Protein AF-A0A964VIL8-F1 (afdb_monomer)

Foldseek 3Di:
DDPDDDDDDDDDQVNVCPDDPPDPDDDPPPDDAQDKDFAKDKDWAFDDDPNRTDDIDIDIPFDPPDPDPPDSVRGDIDGHHPDPPQDPVDHVVVVVVPDDDPDDD

Solvent-accessible surface area (backbone atoms only — not comparable to full-atom 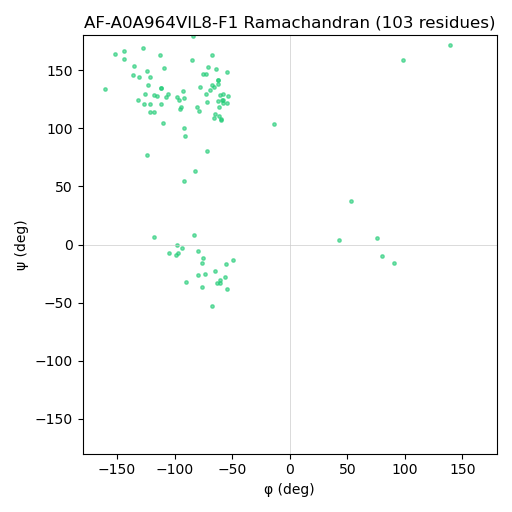values): 7403 Å² total; per-residue (Å²): 132,91,91,78,86,85,88,86,86,86,80,60,60,77,79,66,64,62,81,55,99,80,61,89,68,89,74,68,76,71,74,53,63,74,43,74,44,76,47,73,52,77,50,78,43,79,46,65,57,95,89,42,74,52,83,60,51,75,50,56,74,36,74,64,93,58,103,59,89,91,48,76,89,40,36,33,82,47,68,40,64,86,67,80,78,67,57,82,102,43,58,75,74,58,63,63,74,68,62,74,76,79,80,78,134

Structure (mmCIF, N/CA/C/O backbone):
data_AF-A0A964VIL8-F1
#
_entry.id   AF-A0A964VIL8-F1
#
loop_
_atom_site.group_PDB
_atom_site.id
_atom_site.type_symbol
_atom_site.label_atom_id
_atom_site.label_alt_id
_atom_site.label_comp_id
_atom_site.label_asym_id
_atom_site.label_entity_id
_atom_site.label_seq_id
_atom_site.pdbx_PDB_ins_code
_atom_site.Cartn_x
_atom_site.Cartn_y
_atom_site.Cartn_z
_atom_site.occupancy
_atom_site.B_iso_or_equiv
_atom_site.auth_seq_id
_atom_site.auth_comp_id
_atom_site.auth_asym_id
_atom_site.auth_atom_id
_atom_site.pdbx_PDB_model_num
ATOM 1 N N . MET A 1 1 ? 25.051 -14.074 -7.808 1.00 56.03 1 MET A N 1
ATOM 2 C CA . MET A 1 1 ? 23.871 -13.470 -8.464 1.00 56.03 1 MET A CA 1
ATOM 3 C C . MET A 1 1 ? 22.829 -13.193 -7.399 1.00 56.03 1 MET A C 1
ATOM 5 O O . MET A 1 1 ? 22.593 -14.084 -6.592 1.00 56.03 1 MET A O 1
ATOM 9 N N . ASP A 1 2 ? 22.247 -11.995 -7.392 1.00 79.25 2 ASP A N 1
ATOM 10 C CA . ASP A 1 2 ? 21.108 -11.646 -6.532 1.00 79.25 2 ASP A CA 1
ATOM 11 C C . ASP A 1 2 ? 19.858 -12.440 -6.964 1.00 79.25 2 ASP A C 1
ATOM 13 O O . ASP A 1 2 ? 19.631 -12.612 -8.161 1.00 79.25 2 ASP A O 1
ATOM 17 N N . GLN A 1 3 ? 19.102 -12.973 -6.001 1.00 84.94 3 GLN A N 1
ATOM 18 C CA . GLN A 1 3 ? 17.863 -13.733 -6.228 1.00 84.94 3 GLN A CA 1
ATOM 19 C C . GLN A 1 3 ? 16.607 -12.918 -5.879 1.00 84.94 3 GLN A C 1
ATOM 21 O O . GLN A 1 3 ? 15.493 -13.367 -6.142 1.00 84.94 3 GLN A O 1
ATOM 26 N N . GLY A 1 4 ? 16.768 -11.728 -5.295 1.00 85.88 4 GLY A N 1
ATOM 27 C CA . GLY A 1 4 ? 15.677 -10.840 -4.922 1.00 85.88 4 GLY A CA 1
ATOM 28 C C . GLY A 1 4 ? 15.887 -10.171 -3.567 1.00 85.88 4 GLY A C 1
ATOM 29 O O . GLY A 1 4 ? 16.770 -10.517 -2.787 1.00 85.88 4 GLY A O 1
ATOM 30 N N . TRP A 1 5 ? 15.005 -9.224 -3.267 1.00 86.38 5 TRP A N 1
ATOM 31 C CA . TRP A 1 5 ? 15.001 -8.466 -2.020 1.00 86.38 5 TRP A CA 1
ATOM 32 C C . TRP A 1 5 ? 13.628 -8.517 -1.349 1.00 86.38 5 TRP A C 1
ATOM 34 O O . TRP A 1 5 ? 12.631 -8.970 -1.913 1.00 86.38 5 TRP A O 1
ATOM 44 N N . SER A 1 6 ? 13.571 -8.058 -0.105 1.00 88.12 6 SER A N 1
ATOM 45 C CA . SER A 1 6 ? 12.321 -7.817 0.615 1.00 88.12 6 SER A CA 1
ATOM 46 C C . SER A 1 6 ? 12.371 -6.432 1.237 1.00 88.12 6 SER A C 1
ATOM 48 O O . SER A 1 6 ? 13.443 -5.991 1.644 1.00 88.12 6 SER A O 1
ATOM 50 N N . ALA A 1 7 ? 11.230 -5.749 1.279 1.00 86.88 7 ALA A N 1
ATOM 51 C CA . ALA A 1 7 ? 11.080 -4.497 2.007 1.00 86.88 7 ALA A CA 1
ATOM 52 C C . ALA A 1 7 ? 9.936 -4.611 3.005 1.00 86.88 7 ALA A C 1
ATOM 54 O O . ALA A 1 7 ? 8.951 -5.310 2.766 1.00 86.88 7 ALA A O 1
ATOM 55 N N . GLU A 1 8 ? 10.082 -3.874 4.096 1.00 88.56 8 GLU A N 1
ATOM 56 C CA . GLU A 1 8 ? 9.078 -3.680 5.128 1.00 88.56 8 GLU A CA 1
ATOM 57 C C . GLU A 1 8 ? 8.828 -2.176 5.251 1.00 88.56 8 GLU A C 1
ATOM 59 O O . GLU A 1 8 ? 9.763 -1.377 5.173 1.00 88.56 8 GLU A O 1
ATOM 64 N N . ILE A 1 9 ? 7.560 -1.784 5.379 1.00 83.88 9 ILE A N 1
ATOM 65 C CA . ILE A 1 9 ? 7.152 -0.382 5.473 1.00 83.88 9 ILE A CA 1
ATOM 66 C C . ILE A 1 9 ? 6.187 -0.256 6.645 1.00 83.88 9 ILE A C 1
ATOM 68 O O . ILE A 1 9 ? 5.147 -0.911 6.669 1.00 83.88 9 ILE A O 1
ATOM 72 N N . ALA A 1 10 ? 6.518 0.627 7.583 1.00 85.62 10 ALA A N 1
ATOM 73 C CA . ALA A 1 10 ? 5.622 1.060 8.643 1.00 85.62 10 ALA A CA 1
ATOM 74 C C . ALA A 1 10 ? 5.167 2.495 8.350 1.00 85.62 10 ALA A C 1
ATOM 76 O O . ALA A 1 10 ? 5.998 3.377 8.128 1.00 85.62 10 ALA A O 1
ATOM 77 N N . LEU A 1 11 ? 3.853 2.729 8.340 1.00 78.75 11 LEU A N 1
ATOM 78 C CA . LEU A 1 11 ? 3.256 4.047 8.121 1.00 78.75 11 LEU A CA 1
ATOM 79 C C . LEU A 1 11 ? 2.630 4.539 9.436 1.00 78.75 11 LEU A C 1
ATOM 81 O O . LEU A 1 11 ? 1.572 4.040 9.822 1.00 78.75 11 LEU A O 1
ATOM 85 N N . PRO A 1 12 ? 3.255 5.492 10.150 1.00 79.62 12 PRO A N 1
ATOM 86 C CA . PRO A 1 12 ? 2.685 6.030 11.378 1.00 79.62 12 PRO A CA 1
ATOM 87 C C . PRO A 1 12 ? 1.387 6.790 11.097 1.00 79.62 12 PRO A C 1
ATOM 89 O O . PRO A 1 12 ? 1.348 7.639 10.206 1.00 79.62 12 PRO A O 1
ATOM 92 N N . TRP A 1 13 ? 0.354 6.569 11.914 1.00 78.25 13 TRP A N 1
ATOM 93 C CA . TRP A 1 13 ? -0.939 7.252 11.767 1.00 78.25 13 TRP A CA 1
ATOM 94 C C . TRP A 1 13 ? -0.818 8.777 11.752 1.00 78.25 13 TRP A C 1
ATOM 96 O O . TRP A 1 13 ? -1.475 9.434 10.951 1.00 78.25 13 TRP A O 1
ATOM 106 N N . ALA A 1 14 ? 0.074 9.337 12.573 1.00 76.94 14 ALA A N 1
ATOM 107 C CA . ALA A 1 14 ? 0.320 10.777 12.617 1.00 76.94 14 ALA A CA 1
ATOM 108 C C . ALA A 1 14 ? 0.816 11.339 11.270 1.00 76.94 14 ALA A C 1
ATOM 110 O O . ALA A 1 14 ? 0.458 12.454 10.907 1.00 76.94 14 ALA A O 1
ATOM 111 N N . GLY A 1 15 ? 1.585 10.557 10.501 1.00 75.25 15 GLY A N 1
ATOM 112 C CA . GLY A 1 15 ? 2.049 10.946 9.164 1.00 75.25 15 GLY A CA 1
ATOM 113 C C . GLY A 1 15 ? 0.966 10.853 8.086 1.00 75.25 15 GLY A C 1
ATOM 114 O O . GLY A 1 15 ? 1.118 11.428 7.014 1.00 75.25 15 GLY A O 1
ATOM 115 N N . LEU A 1 16 ? -0.135 10.153 8.371 1.00 76.06 16 LEU A N 1
ATOM 116 C CA . LEU A 1 16 ? -1.304 10.037 7.494 1.00 76.06 16 LEU A CA 1
ATOM 117 C C . LEU A 1 16 ? -2.427 11.006 7.894 1.00 76.06 16 LEU A C 1
ATOM 119 O O . LEU A 1 16 ? -3.400 11.150 7.160 1.00 76.06 16 LEU A O 1
ATOM 123 N N . ALA A 1 17 ? -2.289 11.670 9.047 1.00 68.69 17 ALA A N 1
ATOM 124 C CA . ALA A 1 17 ? -3.259 12.615 9.592 1.00 68.69 17 ALA A CA 1
ATOM 125 C C . ALA A 1 17 ? -3.191 14.014 8.962 1.00 68.69 17 ALA A C 1
ATOM 127 O O . ALA A 1 17 ? -4.041 14.853 9.257 1.00 68.69 17 ALA A O 1
ATOM 128 N N . SER A 1 18 ? -2.213 14.285 8.090 1.00 59.72 18 SER A N 1
ATOM 129 C CA . SER A 1 18 ? -2.211 15.511 7.289 1.00 59.72 18 SER A CA 1
ATOM 130 C C . SER A 1 18 ? -3.445 15.512 6.387 1.00 59.72 18 SER A C 1
ATOM 132 O O . SER A 1 18 ? -3.587 14.557 5.627 1.00 59.72 18 SER A O 1
ATOM 134 N N . PRO A 1 19 ? -4.324 16.532 6.439 1.00 56.72 19 PRO A N 1
ATOM 135 C CA . PRO A 1 19 ? -5.515 16.572 5.601 1.00 56.72 19 PRO A CA 1
ATOM 136 C C . PRO A 1 19 ? -5.068 16.599 4.139 1.00 56.72 19 PRO A C 1
ATOM 138 O O . PRO A 1 19 ? -4.497 17.600 3.699 1.00 56.72 19 PRO A O 1
ATOM 141 N N . PRO A 1 20 ? -5.282 15.529 3.355 1.00 54.69 20 PRO A N 1
ATOM 142 C CA . PRO A 1 20 ? -5.124 15.642 1.924 1.00 54.69 20 PRO A CA 1
ATOM 143 C C . PRO A 1 20 ? -6.278 16.532 1.475 1.00 54.69 20 PRO A C 1
ATOM 145 O O . PRO A 1 20 ? -7.420 16.302 1.879 1.00 54.69 20 PRO A O 1
ATOM 148 N N . LEU A 1 21 ? -5.989 17.529 0.642 1.00 49.03 21 LEU A N 1
ATOM 149 C CA . LEU A 1 21 ? -6.982 18.413 0.017 1.00 49.03 21 LEU A CA 1
ATOM 150 C C . LEU A 1 21 ? -8.149 17.646 -0.655 1.00 49.03 21 LEU A C 1
ATOM 152 O O . LEU A 1 21 ? -9.193 18.238 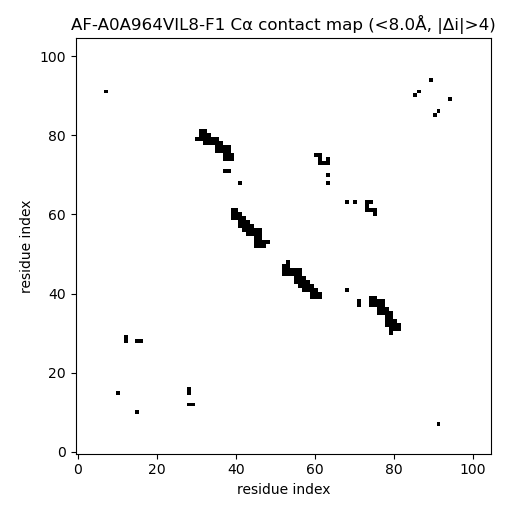-0.909 1.00 49.03 21 LEU A O 1
ATOM 156 N N . ASP A 1 22 ? -7.999 16.328 -0.847 1.00 51.09 22 ASP A N 1
ATOM 157 C CA . ASP A 1 22 ? -8.906 15.446 -1.580 1.00 51.09 22 ASP 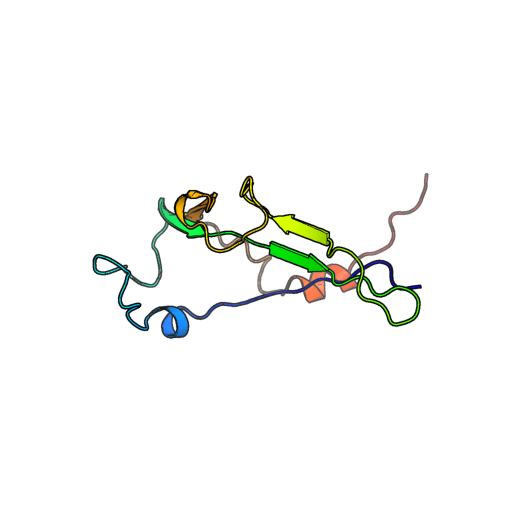A CA 1
ATOM 158 C C . ASP A 1 22 ? -9.550 14.319 -0.737 1.00 51.09 22 ASP A C 1
ATOM 160 O O . ASP A 1 22 ? -10.222 13.446 -1.293 1.00 51.09 22 ASP A O 1
ATOM 164 N N . VAL A 1 23 ? -9.377 14.276 0.595 1.00 55.31 23 VAL A N 1
ATOM 165 C CA . VAL A 1 23 ? -10.133 13.321 1.437 1.00 55.31 23 VAL A CA 1
ATOM 166 C C . VAL A 1 23 ? -11.414 13.980 1.930 1.00 55.31 23 VAL A C 1
ATOM 168 O O . VAL A 1 23 ? -11.421 14.750 2.885 1.00 55.31 23 VAL A O 1
ATOM 171 N N . ALA A 1 24 ? -12.523 13.652 1.269 1.00 46.91 24 ALA A N 1
ATOM 172 C CA . ALA A 1 24 ? -13.851 14.039 1.717 1.00 46.91 24 ALA A CA 1
ATOM 173 C C . ALA A 1 24 ? -14.180 13.369 3.066 1.00 46.91 24 ALA A C 1
ATOM 175 O O . ALA A 1 24 ? -14.367 12.154 3.140 1.00 46.91 24 ALA A O 1
ATOM 176 N N . GLY A 1 25 ? -14.279 14.184 4.117 1.00 53.81 25 GLY A N 1
ATOM 177 C CA . GLY A 1 25 ? -14.783 13.797 5.436 1.00 53.81 25 GLY A CA 1
ATOM 178 C C . GLY A 1 25 ? -13.699 13.473 6.474 1.00 53.81 25 GLY A C 1
ATOM 179 O O . GLY A 1 25 ? -12.555 13.178 6.125 1.00 53.81 25 GLY A O 1
ATOM 180 N N . PRO A 1 26 ? -14.040 13.531 7.774 1.00 52.53 26 PRO A N 1
ATOM 181 C CA . PRO A 1 26 ? -13.126 13.135 8.836 1.00 52.53 26 PRO A CA 1
ATOM 182 C C . PRO A 1 26 ? -12.857 11.632 8.719 1.00 52.53 26 PRO A C 1
ATOM 184 O O . PRO A 1 26 ? -13.731 10.817 9.004 1.00 52.53 26 PRO A O 1
ATOM 187 N N . ARG A 1 27 ? -11.653 11.237 8.298 1.00 61.38 27 ARG A N 1
ATOM 188 C CA . ARG A 1 27 ? -11.201 9.865 8.543 1.00 61.38 27 ARG A CA 1
ATOM 189 C C . ARG A 1 27 ? -10.736 9.789 9.988 1.00 61.38 27 ARG A C 1
ATOM 191 O O . ARG A 1 27 ? -9.762 10.446 10.351 1.00 61.38 27 ARG A O 1
ATOM 198 N N . SER A 1 28 ? -11.432 8.996 10.796 1.00 62.19 28 SER A N 1
ATOM 199 C CA . SER A 1 28 ? -10.944 8.590 12.110 1.00 62.19 28 SER A CA 1
ATOM 200 C C . SER A 1 28 ? -9.628 7.845 11.906 1.00 62.19 28 SER A C 1
ATOM 202 O O . SER A 1 28 ? -9.589 6.755 11.343 1.00 62.19 28 SER A O 1
ATOM 204 N N . LEU A 1 29 ? -8.529 8.485 12.284 1.00 70.69 29 LEU A N 1
ATOM 205 C CA . LEU A 1 29 ? -7.224 7.854 12.391 1.00 70.69 29 LEU A CA 1
ATOM 206 C C . LEU A 1 29 ? -6.925 7.681 13.887 1.00 70.69 29 LEU A C 1
ATOM 208 O O . LEU A 1 29 ? -7.040 8.661 14.625 1.00 70.69 29 LEU A O 1
ATOM 212 N N . PRO A 1 30 ? -6.534 6.484 14.356 1.00 75.06 30 PRO A N 1
ATOM 213 C CA . PRO A 1 30 ? -6.372 5.247 13.594 1.00 75.06 30 PRO A CA 1
ATOM 214 C C . PRO A 1 30 ? -7.716 4.662 13.148 1.00 75.06 30 PRO A C 1
ATOM 216 O O . PRO A 1 30 ? -8.738 4.840 13.816 1.00 75.06 30 PRO A O 1
ATOM 219 N N . LEU A 1 31 ? -7.678 3.922 12.041 1.00 75.88 31 LEU A N 1
ATOM 220 C CA . LEU A 1 31 ? -8.838 3.159 11.602 1.00 75.88 31 LEU A CA 1
ATOM 221 C C . LEU A 1 31 ? -9.213 2.105 12.640 1.00 75.88 31 LEU A C 1
ATOM 223 O O . LEU A 1 31 ? -8.349 1.448 13.225 1.00 75.88 31 LEU A O 1
ATOM 227 N N . GLN A 1 32 ? -10.509 1.923 12.818 1.00 81.75 32 GLN A N 1
ATOM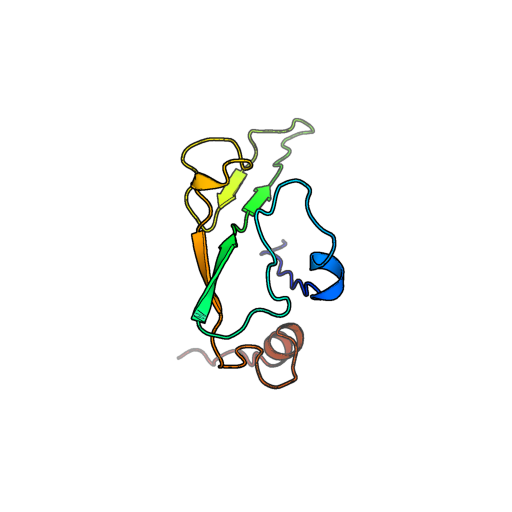 228 C CA . GLN A 1 32 ? -11.099 0.857 13.605 1.00 81.75 32 GLN A CA 1
ATOM 229 C C . GLN A 1 32 ? -11.250 -0.407 12.755 1.00 81.75 32 GLN A C 1
ATOM 231 O O . GLN A 1 32 ? -11.300 -0.367 11.522 1.00 81.75 32 GLN A O 1
ATOM 236 N N . ALA A 1 33 ? -11.351 -1.564 13.407 1.00 87.19 33 ALA A N 1
ATOM 237 C CA . ALA A 1 33 ? -11.653 -2.786 12.680 1.00 87.19 33 ALA A CA 1
ATOM 238 C C . ALA A 1 33 ? -13.027 -2.712 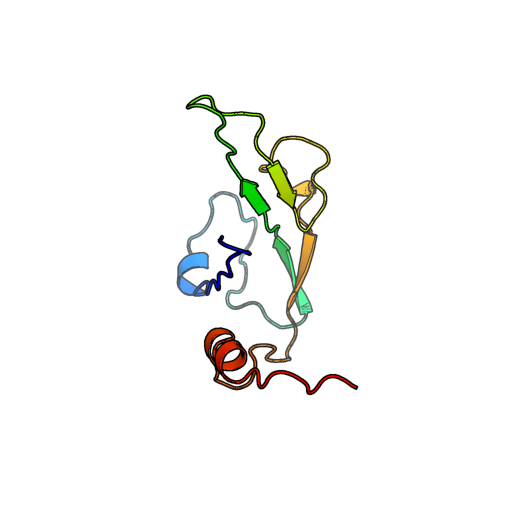12.000 1.00 87.19 33 ALA A C 1
ATOM 240 O O . ALA A 1 33 ? -13.995 -2.196 12.555 1.00 87.19 33 ALA A O 1
ATOM 241 N N . GLY A 1 34 ? -13.098 -3.262 10.793 1.00 85.81 34 GLY A N 1
ATOM 242 C CA . GLY A 1 34 ? -14.237 -3.162 9.890 1.00 85.81 34 GLY A CA 1
ATOM 243 C C . GLY A 1 34 ? -14.159 -1.973 8.933 1.00 85.81 34 GLY A C 1
ATOM 244 O O . GLY A 1 34 ? -14.857 -1.987 7.922 1.00 85.81 34 GLY A O 1
ATOM 245 N N . GLU A 1 35 ? -13.303 -0.977 9.186 1.00 84.75 35 GLU A N 1
ATOM 246 C CA . GLU A 1 35 ? -13.136 0.147 8.264 1.00 84.75 35 GLU A CA 1
ATOM 247 C C . GLU A 1 35 ? -12.312 -0.247 7.029 1.00 84.75 35 GLU A C 1
ATOM 249 O O . GLU A 1 35 ? -11.417 -1.096 7.086 1.00 84.75 35 GLU A O 1
ATOM 254 N N . GLU A 1 36 ? -12.635 0.366 5.887 1.00 85.88 36 GLU A N 1
ATOM 255 C CA . GLU A 1 36 ? -12.051 0.049 4.582 1.00 85.88 36 GLU A CA 1
ATOM 256 C C . GLU A 1 36 ? -11.181 1.197 4.060 1.00 85.88 36 GLU A C 1
ATOM 258 O O . GLU A 1 36 ? -11.612 2.352 4.020 1.00 85.88 36 GLU A O 1
ATOM 263 N N . TRP A 1 37 ? -9.993 0.863 3.551 1.00 86.56 37 TRP A N 1
ATOM 264 C CA . TRP A 1 37 ? -9.199 1.728 2.683 1.00 86.56 37 TRP A CA 1
ATOM 265 C C . TRP A 1 37 ? -9.152 1.251 1.243 1.00 86.56 37 TRP A C 1
ATOM 267 O O . TRP A 1 37 ? -9.171 0.059 0.939 1.00 86.56 37 TRP A O 1
ATOM 277 N N . ARG A 1 38 ? -8.990 2.230 0.351 1.00 89.31 38 ARG A N 1
ATOM 278 C CA . ARG A 1 38 ? -8.587 2.009 -1.033 1.00 89.31 38 ARG A CA 1
ATOM 279 C C . ARG A 1 38 ? -7.073 2.186 -1.125 1.00 89.31 38 ARG A C 1
ATOM 281 O O . ARG A 1 38 ? -6.586 3.286 -0.882 1.00 89.31 38 ARG A O 1
ATOM 288 N N . LEU A 1 39 ? -6.338 1.129 -1.472 1.00 90.62 39 LEU A N 1
ATOM 289 C CA . LEU A 1 39 ? -4.885 1.193 -1.689 1.00 90.62 39 LEU A CA 1
ATOM 290 C C . LEU A 1 39 ? -4.423 0.276 -2.823 1.00 90.62 39 LEU A C 1
ATOM 292 O O . LEU A 1 39 ? -5.159 -0.598 -3.281 1.00 90.62 39 LEU A O 1
ATOM 296 N N . ASN A 1 40 ? -3.183 0.463 -3.269 1.00 95.00 40 ASN A N 1
ATOM 297 C CA . ASN A 1 40 ? -2.509 -0.466 -4.168 1.00 95.00 40 ASN A CA 1
ATOM 298 C C . ASN A 1 40 ? -1.011 -0.550 -3.834 1.00 95.00 40 ASN A C 1
ATOM 300 O O . ASN A 1 40 ? -0.466 0.351 -3.200 1.00 95.00 40 ASN A O 1
ATOM 304 N N . ILE A 1 41 ? -0.356 -1.628 -4.264 1.00 95.12 41 ILE A N 1
ATOM 305 C CA . ILE A 1 41 ? 1.084 -1.855 -4.096 1.00 95.12 41 ILE A CA 1
ATOM 306 C C . ILE A 1 41 ? 1.667 -2.136 -5.474 1.00 95.12 41 ILE A C 1
ATOM 308 O O . ILE A 1 41 ? 1.151 -2.987 -6.202 1.00 95.12 41 ILE A O 1
ATOM 312 N N . TYR A 1 42 ? 2.741 -1.429 -5.817 1.00 93.75 42 TYR A N 1
ATOM 313 C CA . TYR A 1 42 ? 3.377 -1.502 -7.126 1.00 93.75 42 TYR A CA 1
ATOM 314 C C . TYR A 1 42 ? 4.837 -1.925 -7.008 1.00 93.75 42 TYR A C 1
ATOM 316 O O . TYR A 1 42 ? 5.550 -1.490 -6.104 1.00 93.75 42 TYR A O 1
ATOM 324 N N . ARG A 1 43 ? 5.303 -2.708 -7.981 1.00 92.31 43 ARG A N 1
ATOM 325 C CA . ARG A 1 43 ? 6.726 -2.926 -8.246 1.00 92.31 43 ARG A CA 1
ATOM 326 C C . ARG A 1 43 ? 7.023 -2.417 -9.645 1.00 92.31 43 ARG A C 1
ATOM 328 O O . ARG A 1 43 ? 6.359 -2.804 -10.603 1.00 92.31 43 ARG A O 1
ATOM 335 N N . PHE A 1 44 ? 8.044 -1.576 -9.759 1.00 90.19 44 PHE A N 1
ATOM 336 C CA . PHE A 1 44 ? 8.535 -1.100 -11.043 1.00 90.19 44 PHE A CA 1
ATOM 337 C C . PHE A 1 44 ? 10.032 -1.354 -11.153 1.00 90.19 44 PHE A C 1
ATOM 339 O O . PHE A 1 44 ? 10.816 -0.865 -10.343 1.00 90.19 44 PHE A O 1
ATOM 346 N N . GLU A 1 45 ? 10.429 -2.112 -12.165 1.00 87.06 45 GLU A N 1
ATOM 347 C CA . GLU A 1 45 ? 11.820 -2.425 -12.447 1.00 87.06 45 GLU A CA 1
ATOM 348 C C . GLU A 1 45 ? 12.266 -1.745 -13.738 1.00 87.06 45 GLU A C 1
ATOM 350 O O . GLU A 1 45 ? 11.718 -1.972 -14.817 1.00 87.06 45 GLU A O 1
ATOM 355 N N . ARG A 1 46 ? 13.296 -0.903 -13.624 1.00 85.31 46 ARG A N 1
ATOM 356 C CA . ARG A 1 46 ? 13.948 -0.261 -14.767 1.00 85.31 46 ARG A CA 1
ATOM 357 C C . ARG A 1 46 ? 15.091 -1.140 -15.242 1.00 85.31 46 ARG A C 1
ATOM 359 O O . ARG A 1 46 ? 16.212 -1.021 -14.752 1.00 85.31 46 ARG A O 1
ATOM 366 N N . VAL A 1 47 ? 14.808 -2.002 -16.209 1.00 81.69 47 VAL A N 1
ATOM 367 C CA . VAL A 1 47 ? 15.842 -2.822 -16.836 1.00 81.69 47 VAL A CA 1
ATOM 368 C C . VAL A 1 47 ? 16.701 -1.933 -17.744 1.00 81.69 47 VAL A C 1
ATOM 370 O O . VAL A 1 47 ? 16.199 -1.142 -18.546 1.00 81.69 47 VAL A O 1
ATOM 373 N N . ARG A 1 48 ? 18.023 -2.023 -17.584 1.00 80.12 48 ARG A N 1
ATOM 374 C CA . ARG A 1 48 ? 19.006 -1.373 -18.459 1.00 80.12 48 ARG A CA 1
ATOM 375 C C . ARG A 1 48 ? 19.805 -2.450 -19.174 1.00 80.12 48 ARG A C 1
ATOM 377 O O . ARG A 1 48 ? 20.373 -3.323 -18.525 1.00 80.12 48 ARG A O 1
ATOM 384 N N . LYS A 1 49 ? 19.883 -2.370 -20.500 1.00 77.25 49 LYS A N 1
ATOM 385 C CA . LYS A 1 49 ? 20.687 -3.263 -21.337 1.00 77.25 49 LYS A CA 1
ATOM 386 C C . LYS A 1 49 ? 21.679 -2.418 -22.127 1.00 77.25 49 LYS A C 1
ATOM 388 O O . LYS A 1 49 ? 21.273 -1.519 -22.854 1.00 77.25 49 LYS A O 1
ATOM 393 N N . ASN A 1 50 ? 22.975 -2.680 -21.960 1.00 83.25 50 ASN A N 1
ATOM 394 C CA . ASN A 1 50 ? 24.063 -1.955 -22.635 1.00 83.25 50 ASN A CA 1
ATOM 395 C C . ASN A 1 50 ? 24.002 -0.421 -22.462 1.00 83.25 50 ASN A C 1
ATOM 397 O O . ASN A 1 50 ? 24.273 0.328 -23.392 1.00 83.25 50 ASN A O 1
ATOM 401 N N . GLY A 1 51 ? 23.602 0.056 -21.278 1.00 80.50 51 GLY A N 1
ATOM 402 C CA . GLY A 1 51 ? 23.453 1.492 -21.001 1.00 80.50 51 GLY A CA 1
ATOM 403 C C . GLY A 1 51 ? 22.154 2.117 -21.525 1.00 80.50 51 GLY A C 1
ATOM 404 O O . GLY A 1 51 ? 21.820 3.228 -21.123 1.00 80.50 51 GLY A O 1
ATOM 405 N N . THR A 1 52 ? 21.374 1.400 -22.336 1.00 77.00 52 THR A N 1
ATOM 406 C CA . THR A 1 52 ? 20.049 1.828 -22.797 1.00 77.00 52 THR A CA 1
ATOM 407 C C . THR A 1 52 ? 18.967 1.298 -21.860 1.00 77.00 52 THR A C 1
ATOM 409 O O . THR A 1 52 ? 18.956 0.122 -21.492 1.00 77.00 52 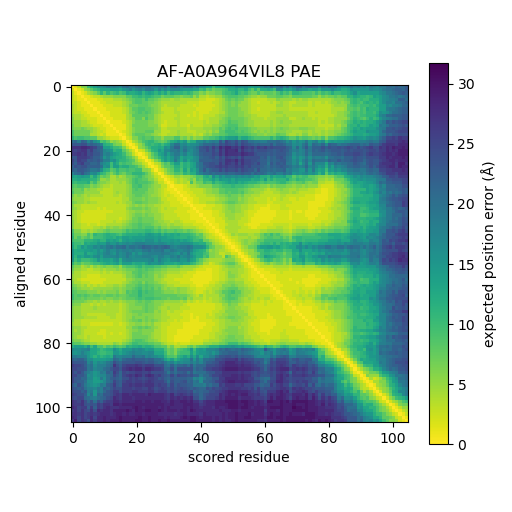THR A O 1
ATOM 412 N N . GLN A 1 53 ? 18.048 2.167 -21.446 1.00 76.25 53 GLN A N 1
ATOM 413 C CA . GLN A 1 53 ? 16.873 1.756 -20.683 1.00 76.25 53 GLN A CA 1
ATOM 414 C C . GLN A 1 53 ? 15.907 1.010 -21.613 1.00 76.25 53 GLN A C 1
ATOM 416 O O . GLN A 1 53 ? 15.505 1.557 -22.637 1.00 76.25 53 GLN A O 1
ATOM 421 N N . SER A 1 54 ? 15.558 -0.232 -21.276 1.00 77.69 54 SER A N 1
ATOM 422 C CA . SER A 1 54 ? 14.507 -0.973 -21.978 1.00 77.69 54 SER A CA 1
ATOM 423 C C . SER A 1 54 ? 13.129 -0.617 -21.417 1.00 77.69 54 SER A C 1
ATOM 425 O O . SER A 1 54 ? 13.011 0.159 -20.463 1.00 77.69 54 SER A O 1
ATOM 427 N N . GLU A 1 55 ? 12.079 -1.219 -21.977 1.00 76.06 55 GLU A N 1
ATOM 428 C CA . GLU A 1 55 ? 10.746 -1.178 -21.376 1.00 76.06 55 GLU A CA 1
ATOM 429 C C . GLU A 1 55 ? 10.821 -1.666 -19.920 1.00 76.06 55 GLU A C 1
ATOM 431 O O . GLU A 1 55 ? 11.430 -2.697 -19.617 1.00 76.06 55 GLU A O 1
ATOM 436 N N . GLY A 1 56 ? 10.290 -0.854 -19.002 1.00 80.38 56 GLY A N 1
ATOM 437 C CA . GLY A 1 56 ? 10.268 -1.176 -17.579 1.00 80.38 56 GLY A CA 1
ATOM 438 C C . GLY A 1 56 ? 9.255 -2.278 -17.288 1.00 80.38 56 GLY A C 1
ATOM 439 O O . GLY A 1 56 ? 8.210 -2.352 -17.929 1.00 80.38 56 GLY A O 1
ATOM 440 N N . GLN A 1 57 ? 9.543 -3.121 -16.300 1.00 86.56 57 GLN A N 1
ATOM 441 C CA . GLN A 1 57 ? 8.615 -4.159 -15.862 1.00 86.56 57 GLN A CA 1
ATOM 442 C C . GLN A 1 57 ? 7.788 -3.635 -14.691 1.00 86.56 57 GLN A C 1
ATOM 444 O O . GLN A 1 57 ? 8.327 -3.295 -13.638 1.00 86.56 57 GLN A O 1
ATOM 449 N N . ALA A 1 58 ? 6.476 -3.567 -14.887 1.00 89.88 58 ALA A N 1
ATOM 450 C CA . ALA A 1 58 ? 5.516 -3.084 -13.908 1.00 89.88 58 ALA A CA 1
ATOM 451 C C . ALA A 1 58 ? 4.634 -4.235 -13.415 1.00 89.88 58 ALA A C 1
ATOM 453 O O . ALA A 1 58 ? 4.095 -4.993 -14.219 1.00 89.88 58 ALA A O 1
ATOM 454 N N . SER A 1 59 ? 4.427 -4.329 -12.105 1.00 91.50 59 SER A N 1
ATOM 455 C CA . SER A 1 59 ? 3.387 -5.172 -11.517 1.00 91.50 59 SER A CA 1
ATOM 456 C C . SER A 1 59 ? 2.627 -4.426 -10.423 1.00 91.50 59 SER A C 1
ATOM 458 O O . SER A 1 59 ? 3.139 -3.484 -9.814 1.00 91.50 59 SER A O 1
ATOM 460 N N . ALA A 1 60 ? 1.378 -4.834 -10.209 1.00 95.25 60 ALA A N 1
ATOM 461 C CA . ALA A 1 60 ? 0.465 -4.249 -9.237 1.00 95.25 60 ALA A CA 1
ATOM 462 C C . ALA A 1 60 ? -0.275 -5.358 -8.484 1.00 95.25 60 ALA A C 1
ATOM 464 O O . ALA A 1 60 ? -0.590 -6.390 -9.078 1.00 95.25 60 ALA A O 1
ATOM 465 N N . TRP A 1 61 ? -0.579 -5.134 -7.205 1.00 96.12 61 TRP A N 1
ATOM 466 C CA . TRP A 1 61 ? -1.431 -6.038 -6.428 1.00 96.12 61 TRP A CA 1
ATOM 467 C C . TRP A 1 61 ? -2.877 -6.025 -6.942 1.00 96.12 61 TRP A C 1
ATOM 469 O O . TRP A 1 61 ? -3.421 -7.072 -7.287 1.00 96.12 61 TRP A O 1
ATOM 479 N N . SER A 1 62 ? -3.484 -4.840 -7.050 1.00 96.81 62 SER A N 1
ATOM 480 C CA . SER A 1 62 ? -4.781 -4.665 -7.707 1.00 96.81 62 SER A CA 1
ATOM 481 C C . SER A 1 62 ? -4.571 -4.332 -9.192 1.00 96.81 62 SER A C 1
ATOM 483 O O . SER A 1 62 ? -3.840 -3.376 -9.491 1.00 96.81 62 SER A O 1
ATOM 485 N N . PRO A 1 63 ? -5.187 -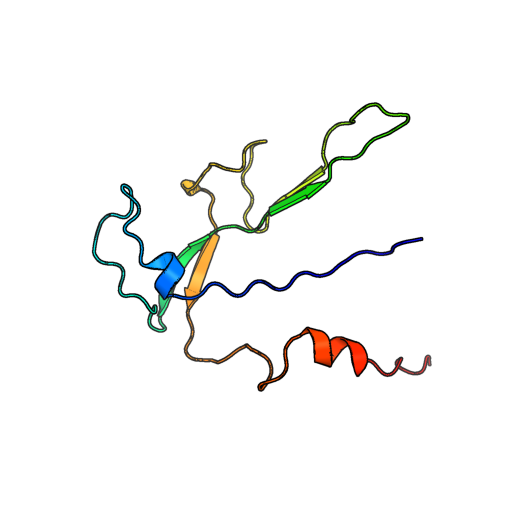5.070 -10.139 1.00 94.50 63 PRO A N 1
ATOM 486 C CA . PRO A 1 63 ? -5.027 -4.823 -11.571 1.00 94.50 63 PRO A CA 1
ATOM 487 C C . PRO A 1 63 ? -5.452 -3.409 -11.994 1.00 94.50 63 PRO A C 1
ATOM 489 O O . PRO A 1 63 ? -6.598 -3.005 -11.795 1.00 94.50 63 PRO A O 1
ATOM 492 N N . VAL A 1 64 ? -4.545 -2.672 -12.648 1.00 94.00 64 VAL A N 1
ATOM 493 C CA . VAL A 1 64 ? -4.807 -1.284 -13.080 1.00 94.00 64 VAL A CA 1
ATOM 494 C C . VAL A 1 64 ? -5.405 -1.199 -14.490 1.00 94.00 64 VAL A C 1
ATOM 496 O O . VAL A 1 64 ? -6.223 -0.324 -14.774 1.00 94.00 64 VAL A O 1
ATOM 499 N N . GLY A 1 65 ? -5.035 -2.135 -15.374 1.00 89.88 65 GLY A N 1
ATOM 500 C CA . GLY A 1 65 ? -5.557 -2.235 -16.745 1.00 89.88 65 GLY A CA 1
ATOM 501 C C . GLY A 1 65 ? -4.994 -1.212 -17.742 1.00 89.88 65 GLY A C 1
ATOM 502 O O . GLY A 1 65 ? -5.462 -1.162 -18.875 1.00 89.88 65 GLY A O 1
ATOM 503 N N . LYS A 1 66 ? -4.012 -0.398 -17.337 1.00 88.19 66 LYS A N 1
ATOM 504 C CA . LYS A 1 66 ? -3.279 0.556 -18.184 1.00 88.19 66 LYS A CA 1
ATOM 505 C C . LYS A 1 66 ? -1.866 0.784 -17.636 1.00 88.19 66 LYS A C 1
ATOM 507 O O . LYS A 1 66 ? -1.599 0.458 -16.480 1.00 88.19 66 LYS A O 1
ATOM 512 N N . VAL A 1 67 ? -0.977 1.355 -18.451 1.00 85.94 67 VAL A N 1
ATOM 513 C CA . VAL A 1 67 ? 0.401 1.716 -18.059 1.00 85.94 67 VAL A CA 1
ATOM 514 C C . VAL A 1 67 ? 0.404 3.064 -17.326 1.00 85.94 67 VAL A C 1
ATOM 516 O O . VAL A 1 67 ? 0.930 4.060 -17.807 1.00 85.94 67 VAL A O 1
ATOM 519 N N . ASP A 1 68 ? -0.263 3.103 -16.178 1.00 88.06 68 ASP A N 1
ATOM 520 C CA . ASP A 1 68 ? -0.369 4.268 -15.300 1.00 88.06 68 ASP A CA 1
ATOM 521 C C . ASP A 1 68 ? -0.775 3.783 -13.905 1.00 88.06 68 ASP A C 1
ATOM 523 O O . ASP A 1 68 ? -1.673 2.955 -13.787 1.00 88.06 68 ASP A O 1
ATOM 527 N N . PHE A 1 69 ? -0.120 4.275 -12.854 1.00 92.38 69 PHE A N 1
ATOM 528 C CA . PHE A 1 69 ? -0.410 3.903 -11.465 1.00 92.38 69 PHE A CA 1
ATOM 529 C C . PHE A 1 69 ? -1.338 4.895 -10.745 1.00 92.38 69 PHE A C 1
ATOM 531 O O . PHE A 1 69 ? -1.805 4.601 -9.641 1.00 92.38 69 PHE A O 1
ATOM 538 N N . HIS A 1 70 ? -1.661 6.033 -11.365 1.00 93.06 70 HIS A N 1
ATOM 539 C CA . HIS A 1 70 ? -2.503 7.089 -10.796 1.00 93.06 70 HIS A CA 1
ATOM 540 C C . HIS A 1 70 ? -3.975 6.891 -11.168 1.00 93.06 70 HIS A C 1
ATOM 542 O O . HIS A 1 70 ? -4.626 7.773 -11.721 1.00 93.06 70 HIS A O 1
ATOM 548 N N . VAL A 1 71 ? -4.509 5.705 -10.864 1.00 93.50 71 VAL A N 1
ATOM 549 C CA . VAL A 1 71 ? -5.902 5.335 -11.166 1.00 93.50 71 VAL A CA 1
ATOM 550 C C . VAL A 1 71 ? -6.614 4.912 -9.873 1.00 93.50 71 VAL A C 1
ATOM 552 O O . VAL A 1 71 ? -6.757 3.709 -9.623 1.00 93.50 71 VAL A O 1
ATOM 555 N N . PRO A 1 72 ? -7.024 5.863 -9.007 1.00 91.44 72 PRO A N 1
ATOM 556 C CA . PRO A 1 72 ? -7.602 5.565 -7.692 1.00 91.44 72 PRO A CA 1
ATOM 557 C C . PRO A 1 72 ? -8.829 4.644 -7.745 1.00 91.44 72 PRO A C 1
ATOM 559 O O . PRO A 1 72 ? -9.064 3.850 -6.833 1.00 91.44 72 PRO A O 1
ATOM 562 N N . GLU A 1 73 ? -9.589 4.664 -8.841 1.00 93.25 73 GLU A N 1
ATOM 563 C CA . GLU A 1 73 ? -10.765 3.813 -9.050 1.00 93.25 73 GLU A CA 1
ATOM 564 C C . GLU A 1 73 ? -10.403 2.325 -9.128 1.00 93.25 73 GLU A C 1
ATOM 566 O O . GLU A 1 73 ? -11.249 1.474 -8.848 1.00 93.25 73 GLU A O 1
ATOM 571 N N . ARG A 1 74 ? -9.149 2.005 -9.473 1.00 95.19 74 ARG A N 1
ATOM 572 C CA . ARG A 1 74 ? -8.606 0.639 -9.561 1.00 95.19 74 ARG A CA 1
ATOM 573 C C . ARG A 1 74 ? -7.928 0.176 -8.275 1.00 95.19 74 ARG A C 1
ATOM 575 O O . ARG A 1 74 ? -7.484 -0.969 -8.207 1.00 95.19 74 ARG A O 1
ATOM 582 N N . PHE A 1 75 ? -7.839 1.025 -7.251 1.00 95.25 75 PHE A N 1
ATOM 583 C CA . PHE A 1 75 ? -7.252 0.624 -5.974 1.00 95.25 75 PHE A CA 1
ATOM 584 C C . PHE A 1 75 ? -8.078 -0.497 -5.348 1.00 95.25 75 PHE A C 1
ATOM 586 O O . PHE A 1 75 ? -9.314 -0.453 -5.370 1.00 95.25 75 PHE A O 1
ATOM 593 N N . GLY A 1 76 ? -7.388 -1.492 -4.796 1.00 94.94 76 GLY A N 1
ATOM 594 C CA . GLY A 1 76 ? -8.012 -2.594 -4.081 1.00 94.94 76 GLY A CA 1
ATOM 595 C C . GLY A 1 76 ? -8.646 -2.112 -2.780 1.00 94.94 76 GLY A C 1
ATOM 596 O O . GLY A 1 76 ? -8.361 -1.011 -2.306 1.00 94.94 76 GLY A O 1
ATOM 597 N N . ARG A 1 77 ? -9.529 -2.935 -2.219 1.00 93.06 77 ARG A N 1
ATOM 598 C CA . ARG A 1 77 ? -10.195 -2.681 -0.939 1.00 93.06 77 ARG A CA 1
ATOM 599 C C . ARG A 1 77 ? -9.465 -3.445 0.157 1.00 93.06 77 ARG A C 1
ATOM 601 O O . ARG A 1 77 ? -9.255 -4.647 0.022 1.00 93.06 77 ARG A O 1
ATOM 608 N N . VAL A 1 78 ? -9.079 -2.749 1.217 1.00 89.69 78 VAL A N 1
ATOM 609 C CA . VAL A 1 78 ? -8.407 -3.318 2.387 1.00 89.69 78 VAL A CA 1
ATOM 610 C C . VAL A 1 78 ? -9.258 -3.027 3.604 1.00 89.69 78 VAL A C 1
ATOM 612 O O . VAL A 1 78 ? -9.422 -1.870 3.975 1.00 89.69 78 VAL A O 1
ATOM 615 N N . VAL A 1 79 ? -9.805 -4.081 4.204 1.00 89.81 79 VAL A N 1
ATOM 616 C CA . VAL A 1 79 ? -10.614 -3.999 5.422 1.00 89.81 79 VAL A CA 1
ATOM 617 C C . VAL A 1 79 ? -9.716 -4.292 6.616 1.00 89.81 79 VAL A C 1
ATOM 619 O O . VAL A 1 79 ? -9.065 -5.337 6.663 1.00 89.81 79 VAL A O 1
ATOM 622 N N . PHE A 1 80 ? -9.667 -3.369 7.572 1.00 84.44 80 PHE A N 1
ATOM 623 C CA . PHE A 1 80 ? -8.842 -3.504 8.769 1.00 84.44 80 PHE A CA 1
ATOM 624 C C . PHE A 1 80 ? -9.514 -4.456 9.761 1.00 84.44 80 PHE A C 1
ATOM 626 O O . PHE A 1 80 ? -10.721 -4.398 9.973 1.00 84.44 80 PHE A O 1
ATOM 633 N N . GLY A 1 81 ? -8.748 -5.368 10.358 1.00 85.12 81 GLY A N 1
ATOM 634 C CA . GLY A 1 81 ? -9.249 -6.343 11.331 1.00 85.12 81 GLY A CA 1
ATOM 635 C C . GLY A 1 81 ? -8.698 -6.099 12.736 1.00 85.12 81 GLY A C 1
ATOM 636 O O . GLY A 1 81 ? -7.681 -5.437 12.902 1.00 85.12 81 GLY A O 1
ATOM 637 N N . ASN A 1 82 ? -9.335 -6.696 13.749 1.00 79.00 82 ASN A N 1
ATOM 638 C CA . ASN A 1 82 ? -8.872 -6.645 15.148 1.00 79.00 82 ASN A CA 1
ATOM 639 C C . ASN A 1 82 ? -7.660 -7.545 15.431 1.00 79.00 82 ASN A C 1
ATOM 641 O O . ASN A 1 82 ? -7.073 -7.487 16.509 1.00 79.00 82 ASN A O 1
ATOM 645 N N . ARG A 1 83 ? -7.302 -8.428 14.494 1.00 69.88 83 ARG A N 1
ATOM 646 C CA . ARG A 1 83 ? -6.178 -9.340 14.675 1.00 69.88 83 ARG A CA 1
ATOM 647 C C . ARG A 1 83 ? -4.884 -8.596 14.378 1.00 69.88 83 ARG A C 1
ATOM 649 O O . ARG A 1 83 ? -4.658 -8.200 13.238 1.00 69.88 83 ARG A O 1
ATOM 656 N N . LEU A 1 84 ? -4.012 -8.487 15.377 1.00 63.34 84 LEU A N 1
ATOM 657 C CA . LEU A 1 84 ? -2.606 -8.179 15.141 1.00 63.34 84 LEU A CA 1
ATOM 658 C C . LEU A 1 84 ? -2.034 -9.295 14.257 1.00 63.34 84 LEU A C 1
ATOM 660 O O . LEU A 1 84 ? -1.911 -10.442 14.680 1.00 63.34 84 LEU A O 1
ATOM 664 N N . THR A 1 85 ? -1.783 -8.978 12.989 1.00 59.47 85 THR A N 1
ATOM 665 C CA . THR A 1 85 ? -1.112 -9.878 12.038 1.00 59.47 85 THR A CA 1
ATOM 666 C C . THR A 1 85 ? 0.372 -9.561 11.900 1.00 59.47 85 THR A C 1
ATOM 668 O O . THR A 1 85 ? 1.067 -10.235 11.141 1.00 59.47 85 THR A O 1
ATOM 671 N N . ALA A 1 86 ? 0.868 -8.549 12.621 1.00 54.53 86 ALA A N 1
ATOM 672 C CA . ALA A 1 86 ? 2.286 -8.477 12.924 1.00 54.53 86 ALA A CA 1
ATOM 673 C C . ALA A 1 86 ? 2.611 -9.726 13.747 1.00 54.53 86 ALA A C 1
ATOM 675 O O . ALA A 1 86 ? 1.996 -9.960 14.788 1.00 54.53 86 ALA A O 1
ATOM 676 N N . VAL A 1 87 ? 3.489 -10.569 13.214 1.00 48.09 87 V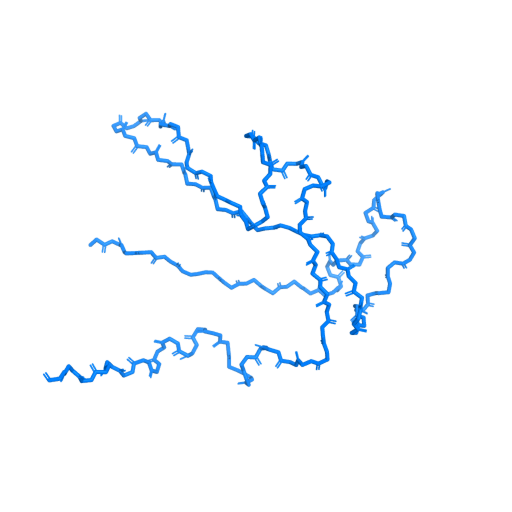AL A N 1
ATOM 677 C CA . VAL A 1 87 ? 3.993 -11.748 13.915 1.00 48.09 87 VAL A CA 1
ATOM 678 C C . VAL A 1 87 ? 4.567 -11.244 15.245 1.00 48.09 87 VAL A C 1
ATOM 680 O O . VAL A 1 87 ? 5.363 -10.313 15.235 1.00 48.09 87 VAL A O 1
ATOM 683 N N . GLU A 1 88 ? 4.042 -11.757 16.360 1.00 47.94 88 GLU A N 1
ATOM 684 C CA . GLU A 1 88 ? 4.384 -11.442 17.760 1.00 47.94 88 GLU A CA 1
ATOM 685 C C . GLU A 1 88 ? 5.689 -10.652 17.946 1.00 47.94 88 GLU A C 1
ATOM 687 O O . GLU A 1 88 ? 6.745 -11.251 17.822 1.00 47.94 88 GLU A O 1
ATOM 692 N N . GLU A 1 89 ? 5.620 -9.340 18.224 1.00 45.44 89 GLU A N 1
ATOM 693 C CA . GLU A 1 89 ? 6.738 -8.409 18.549 1.00 45.44 89 GLU A CA 1
ATOM 694 C C . GLU A 1 89 ? 8.042 -8.500 17.718 1.00 45.44 89 GLU A C 1
ATOM 696 O O . GLU A 1 89 ? 9.004 -7.773 17.965 1.00 45.44 89 GLU A O 1
ATOM 701 N N . GLN A 1 90 ? 8.091 -9.341 16.697 1.00 45.66 90 GLN A N 1
ATOM 702 C CA . GLN A 1 90 ? 9.278 -9.695 15.953 1.00 45.66 90 GLN A CA 1
ATOM 703 C C . GLN A 1 90 ? 9.017 -9.242 14.533 1.00 45.66 90 GLN A C 1
ATOM 705 O O . GLN A 1 90 ? 8.123 -9.742 13.847 1.00 45.66 90 GLN A O 1
ATOM 710 N N . SER A 1 91 ? 9.793 -8.254 14.084 1.00 50.66 91 SER A N 1
ATOM 711 C CA . SER A 1 91 ? 9.726 -7.845 12.687 1.00 50.66 91 SER A CA 1
ATOM 712 C C . SER A 1 91 ? 9.946 -9.067 11.793 1.00 50.66 91 SER A C 1
ATOM 714 O O . SER A 1 91 ? 10.692 -9.995 12.131 1.00 50.66 91 SER A O 1
ATOM 716 N N . TRP A 1 92 ? 9.321 -9.067 10.619 1.00 49.75 92 TRP A N 1
ATOM 717 C CA . TRP A 1 92 ? 9.483 -10.132 9.626 1.00 49.75 92 TRP A CA 1
ATOM 718 C C . TRP A 1 92 ? 10.957 -10.366 9.232 1.00 49.75 92 TRP A C 1
ATOM 720 O O . TRP A 1 92 ? 11.300 -11.428 8.707 1.00 49.75 92 TRP A O 1
ATOM 730 N N . GLY A 1 93 ? 11.847 -9.409 9.524 1.00 49.88 93 GLY A N 1
ATOM 731 C CA . GLY A 1 93 ? 13.297 -9.552 9.413 1.00 49.88 93 GLY A CA 1
ATOM 732 C C . GLY A 1 93 ? 13.919 -10.604 10.345 1.00 49.88 93 GLY A C 1
ATOM 733 O O . GLY A 1 93 ? 14.871 -11.261 9.931 1.00 49.88 93 GLY A O 1
ATOM 734 N N . LEU A 1 94 ? 13.380 -10.826 11.551 1.00 44.53 94 LEU A N 1
ATOM 735 C CA . LEU A 1 94 ? 13.875 -11.848 12.491 1.00 44.53 94 LEU A CA 1
ATOM 736 C C . LEU A 1 94 ? 13.441 -13.265 12.087 1.00 44.53 94 LEU A C 1
ATOM 738 O O . LEU A 1 94 ? 14.237 -14.202 12.156 1.00 44.53 94 LEU A O 1
ATOM 742 N N . VAL A 1 95 ? 12.221 -13.408 11.557 1.00 49.56 95 VAL A N 1
ATOM 743 C CA . VAL A 1 95 ? 11.667 -14.690 11.081 1.00 49.56 95 VAL A CA 1
ATOM 744 C C . VAL A 1 95 ? 12.507 -15.290 9.942 1.00 49.56 95 VAL A C 1
ATOM 746 O O . VAL A 1 95 ? 12.629 -16.507 9.833 1.00 49.56 95 VAL A O 1
ATOM 749 N N . LYS A 1 96 ? 13.153 -14.458 9.110 1.00 45.28 96 LYS A N 1
ATOM 750 C CA . LYS A 1 96 ? 14.020 -14.940 8.019 1.00 45.28 96 LYS A CA 1
ATOM 751 C C . LYS A 1 96 ? 15.366 -15.500 8.475 1.00 45.28 96 LYS A C 1
ATOM 753 O O . LYS A 1 96 ? 15.934 -16.316 7.755 1.00 45.28 96 LYS A O 1
ATOM 758 N N . VAL A 1 97 ? 15.882 -15.088 9.633 1.00 48.44 97 VAL A N 1
ATOM 759 C CA . VAL A 1 97 ? 17.167 -15.594 10.152 1.00 48.44 97 VAL A CA 1
ATOM 760 C C . VAL A 1 97 ? 16.988 -16.965 10.814 1.00 48.44 97 VAL A C 1
ATOM 762 O O . VAL A 1 97 ? 17.906 -17.778 10.795 1.00 48.44 97 VAL A O 1
ATOM 765 N N . ALA A 1 98 ? 15.786 -17.262 11.316 1.00 44.47 98 ALA A N 1
ATOM 766 C CA . ALA A 1 98 ? 15.442 -18.535 11.956 1.00 44.47 98 ALA A CA 1
ATOM 767 C C . ALA A 1 98 ? 15.054 -19.661 10.971 1.00 44.47 98 ALA A C 1
ATOM 769 O O . ALA A 1 98 ? 14.594 -20.720 11.393 1.00 44.47 98 ALA A O 1
ATOM 770 N N . GLY A 1 99 ? 15.224 -19.451 9.661 1.00 40.44 99 GLY A N 1
ATOM 771 C CA . GLY A 1 99 ? 14.980 -20.464 8.637 1.00 40.44 99 GLY A CA 1
ATOM 772 C C . GLY A 1 99 ? 16.049 -21.553 8.644 1.00 40.44 99 GLY A C 1
ATOM 773 O O . GLY A 1 99 ? 16.957 -21.546 7.815 1.00 40.44 99 GLY A O 1
ATOM 774 N N . GLU A 1 100 ? 15.925 -22.504 9.564 1.00 47.59 100 GLU A N 1
ATOM 775 C CA . GLU A 1 100 ? 16.572 -23.804 9.456 1.00 47.59 100 GLU A CA 1
ATOM 776 C C . GLU A 1 100 ? 16.095 -24.472 8.154 1.00 47.59 100 GLU A C 1
ATOM 778 O O . GLU A 1 100 ? 14.899 -24.575 7.868 1.00 47.59 100 GLU A O 1
ATOM 783 N N . LYS A 1 101 ? 17.054 -24.854 7.308 1.00 41.31 101 LYS A N 1
ATOM 784 C CA . LYS A 1 101 ? 16.815 -25.527 6.029 1.00 41.31 101 LYS A CA 1
ATOM 785 C C . LYS A 1 101 ? 16.031 -26.821 6.302 1.00 41.31 101 LYS A C 1
ATOM 787 O O . LYS A 1 101 ? 16.563 -27.665 7.022 1.00 41.31 101 LYS A O 1
ATOM 792 N N . PRO A 1 102 ? 14.831 -27.040 5.729 1.00 40.78 102 PRO A N 1
ATOM 793 C CA . PRO A 1 102 ? 14.174 -28.331 5.871 1.00 40.78 102 PRO A CA 1
ATOM 794 C C . PRO A 1 102 ? 15.074 -29.407 5.255 1.00 40.78 102 PRO A C 1
ATOM 796 O O . PRO A 1 102 ? 15.562 -29.255 4.128 1.00 40.78 102 PRO A O 1
ATOM 799 N N . ALA A 1 103 ? 15.341 -30.464 6.024 1.00 39.59 103 ALA A N 1
ATOM 800 C CA . ALA A 1 103 ? 16.065 -31.629 5.541 1.00 39.59 103 ALA A CA 1
ATOM 801 C C . ALA A 1 103 ? 15.311 -32.217 4.337 1.00 39.59 103 ALA A C 1
ATOM 803 O O . ALA A 1 103 ? 14.094 -32.398 4.382 1.00 39.59 103 ALA A O 1
ATOM 804 N N . ALA A 1 104 ? 16.042 -32.441 3.245 1.00 37.62 104 ALA A N 1
ATOM 805 C CA . ALA A 1 104 ? 15.518 -33.105 2.058 1.00 37.62 104 ALA A CA 1
ATOM 806 C C . ALA A 1 104 ? 15.132 -34.562 2.395 1.00 37.62 104 ALA A C 1
ATOM 808 O O . ALA A 1 104 ? 15.735 -35.120 3.317 1.00 37.62 104 ALA A O 1
ATOM 809 N N . PRO A 1 105 ? 14.144 -35.149 1.689 1.00 48.59 105 PRO A N 1
ATOM 810 C CA . PRO A 1 105 ? 13.735 -36.537 1.904 1.00 48.59 105 PRO A CA 1
ATOM 811 C C . PRO A 1 105 ? 14.867 -37.536 1.648 1.00 48.59 105 PRO A C 1
ATOM 813 O O . PRO A 1 105 ? 15.731 -37.251 0.783 1.00 48.59 105 PRO A O 1
#

Mean predicted aligned error: 11.93 Å

Nearest PDB structures (foldseek):
  3jv0-assembly1_A-2  TM=2.017E-01  e=4.778E+00  Mus musculus

pLDDT: mean 74.14, std 18.03, range [37.62, 96.81]

Secondary structure (DSSP, 8-state):
------------HHHH-S--TT--S---SSPPTT-EEEE--EEEE--EETTEE-PPEEEESS--SSS-S--GGGPEEEE--SS--S-TTS-HHHHTTT-PPPPP-

Radius of gyration: 18.91 Å; Cα contacts (8 Å, |Δi|>4): 85; chains: 1; bounding box: 39×55×41 Å

Sequence (105 aa):
MDQGWSAEIALPWAGLASPPLDVAGPRSLPLQAGEEWRLNIYRFERVRKNGTQSEGQASAWSPVGKVDFHVPERFGRVVFGNRLTA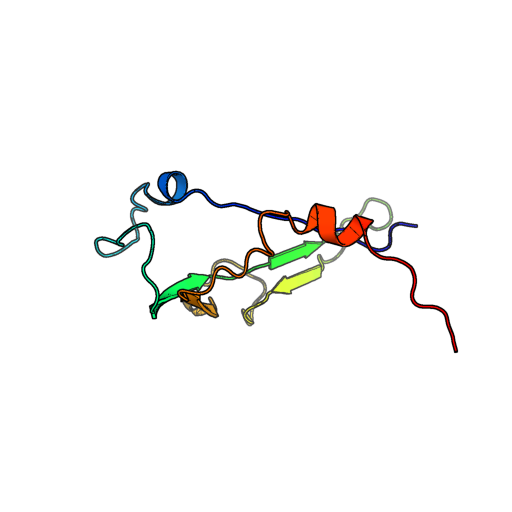VEEQSWGLVKVAGEKPAAP